Protein AF-A0A1X4XV00-F1 (afdb_monomer_lite)

pLDDT: mean 73.91, std 16.4, range [37.75, 94.88]

Radius of gyration: 28.83 Å; chains: 1; bounding box: 53×47×94 Å

Secondary structure (DSSP, 8-state):
------S-SSPEE-PPPPTTS-S----EEHHHHHHHHHHHHHHHHHHHHHHHHHHT-EEEEEEEEEEEEEETTEEEEEEEEEEEEEE-----TTSSSHHHHHHHHHHHHHHHHHHHHHHHT--------

Organism: NCBI:txid1562698

Structure (mmCIF, N/CA/C/O backbone):
data_AF-A0A1X4XV00-F1
#
_entry.id   AF-A0A1X4XV00-F1
#
loop_
_atom_site.group_PDB
_atom_site.id
_atom_site.type_symbol
_atom_site.label_atom_id
_atom_site.label_alt_id
_atom_site.label_comp_id
_atom_site.label_asym_id
_atom_site.label_entity_id
_atom_site.label_seq_id
_atom_site.pdbx_PDB_ins_code
_atom_site.Cartn_x
_atom_site.Cartn_y
_atom_site.Cartn_z
_atom_site.occupancy
_atom_site.B_iso_or_equiv
_atom_site.auth_seq_id
_atom_site.auth_comp_id
_atom_site.auth_asym_id
_atom_site.auth_atom_id
_atom_site.pdbx_PDB_model_num
ATOM 1 N N . MET A 1 1 ? 30.033 4.286 -38.417 1.00 39.25 1 MET A N 1
ATOM 2 C CA . MET A 1 1 ? 28.820 3.604 -37.924 1.00 39.25 1 MET A CA 1
ATOM 3 C C . MET A 1 1 ? 28.463 4.272 -36.608 1.00 39.25 1 MET A C 1
ATOM 5 O O . MET A 1 1 ? 29.053 3.950 -35.587 1.00 39.25 1 MET A O 1
ATOM 9 N N . GLU A 1 2 ? 27.643 5.319 -36.658 1.00 37.75 2 GLU A N 1
ATOM 10 C CA . GLU A 1 2 ? 27.232 6.044 -35.453 1.00 37.75 2 GLU A CA 1
ATOM 11 C C . GLU A 1 2 ? 26.204 5.198 -34.704 1.00 37.75 2 GLU A C 1
ATOM 13 O O . GLU A 1 2 ? 25.115 4.925 -35.211 1.00 37.75 2 GLU A O 1
ATOM 18 N N . LEU A 1 3 ? 26.564 4.748 -33.504 1.00 42.66 3 LEU A N 1
ATOM 19 C CA . LEU A 1 3 ? 25.615 4.146 -32.580 1.00 42.66 3 LEU A CA 1
ATOM 20 C C . LEU A 1 3 ? 24.703 5.267 -32.078 1.00 42.66 3 LEU A C 1
ATOM 22 O O . LEU A 1 3 ? 25.038 5.973 -31.129 1.00 42.66 3 LEU A O 1
ATOM 26 N N . LYS A 1 4 ? 23.548 5.439 -32.729 1.00 43.00 4 LYS A N 1
ATOM 27 C CA . LYS A 1 4 ? 22.415 6.153 -32.138 1.00 43.00 4 LYS A CA 1
ATOM 28 C C . LYS A 1 4 ? 22.005 5.372 -30.893 1.00 43.00 4 LYS A C 1
ATOM 30 O O . LYS A 1 4 ? 21.262 4.397 -30.981 1.00 43.00 4 LYS A O 1
ATOM 35 N N . THR A 1 5 ? 22.538 5.748 -29.738 1.00 50.97 5 THR A N 1
ATOM 36 C CA . THR A 1 5 ? 22.039 5.254 -28.461 1.00 50.97 5 THR A CA 1
ATOM 37 C C . THR A 1 5 ? 20.609 5.764 -28.340 1.00 50.97 5 THR A C 1
ATOM 39 O O . THR A 1 5 ? 20.361 6.963 -28.240 1.00 50.97 5 THR A O 1
ATOM 42 N N . ASN A 1 6 ? 19.643 4.853 -28.458 1.00 51.78 6 ASN A N 1
ATOM 43 C CA . ASN A 1 6 ? 18.236 5.143 -28.224 1.00 51.78 6 ASN A CA 1
ATOM 44 C C . ASN A 1 6 ? 18.096 5.600 -26.766 1.00 51.78 6 ASN A C 1
ATOM 46 O O . ASN A 1 6 ? 17.910 4.787 -25.872 1.00 51.78 6 ASN A O 1
ATOM 50 N N . ALA A 1 7 ? 18.223 6.898 -26.504 1.00 49.84 7 ALA A N 1
ATOM 51 C CA . ALA A 1 7 ? 18.170 7.493 -25.169 1.00 49.84 7 ALA A CA 1
ATOM 52 C C . ALA A 1 7 ? 16.756 7.465 -24.543 1.00 49.84 7 ALA A C 1
ATOM 54 O O . ALA A 1 7 ? 16.432 8.296 -23.704 1.00 49.84 7 ALA A O 1
ATOM 55 N N . ASN A 1 8 ? 15.893 6.537 -24.965 1.00 55.94 8 ASN A N 1
ATOM 56 C CA . ASN A 1 8 ? 14.494 6.465 -24.559 1.00 55.94 8 ASN A CA 1
ATOM 57 C C . ASN A 1 8 ? 13.995 5.013 -24.479 1.00 55.94 8 ASN A C 1
ATOM 59 O O . ASN A 1 8 ? 12.931 4.690 -24.999 1.00 55.94 8 ASN A O 1
ATOM 63 N N . LEU A 1 9 ? 14.797 4.113 -23.896 1.00 65.88 9 LEU A N 1
ATOM 64 C CA . LEU A 1 9 ? 14.302 2.777 -23.555 1.00 65.88 9 LEU A CA 1
ATOM 65 C C . LEU A 1 9 ? 13.307 2.875 -22.392 1.00 65.88 9 LEU A C 1
ATOM 67 O O . LEU A 1 9 ? 12.187 2.400 -22.529 1.00 65.88 9 LEU A O 1
ATOM 71 N N . ASP A 1 10 ? 13.664 3.550 -21.297 1.00 71.81 10 ASP A N 1
ATOM 72 C CA . ASP A 1 10 ? 12.842 3.629 -20.082 1.00 71.81 10 ASP A CA 1
ATOM 73 C C . ASP A 1 10 ? 12.236 5.039 -19.901 1.00 71.81 10 ASP A C 1
ATOM 75 O O . ASP A 1 10 ? 12.893 5.925 -19.341 1.00 71.81 10 ASP A O 1
ATOM 79 N N . PRO A 1 11 ? 11.013 5.302 -20.410 1.00 77.06 11 PRO A N 1
ATOM 80 C CA . PRO A 1 11 ? 10.405 6.623 -20.327 1.00 77.06 11 PRO A CA 1
ATOM 81 C C . PRO A 1 11 ? 10.049 6.993 -18.884 1.00 77.06 11 PRO A C 1
ATOM 83 O O . PRO A 1 11 ? 9.598 6.168 -18.087 1.00 77.06 11 PRO A O 1
ATOM 86 N N . VAL A 1 12 ? 10.205 8.274 -18.550 1.00 80.25 12 VAL A N 1
ATOM 87 C CA . VAL A 1 12 ? 9.843 8.808 -17.234 1.00 80.25 12 VAL A CA 1
ATOM 88 C C . VAL A 1 12 ? 8.342 9.085 -17.176 1.00 80.25 12 VAL A C 1
ATOM 90 O O . VAL A 1 12 ? 7.811 9.897 -17.935 1.00 80.25 12 VAL A O 1
ATOM 93 N N . LEU A 1 13 ? 7.659 8.434 -16.240 1.00 73.75 13 LEU A N 1
ATOM 94 C CA . LEU A 1 13 ? 6.225 8.564 -16.025 1.00 73.75 13 LEU A CA 1
ATOM 95 C C . LEU A 1 13 ? 5.921 9.518 -14.876 1.00 73.75 13 LEU A C 1
ATOM 97 O O . LEU A 1 13 ? 6.542 9.476 -13.811 1.00 73.75 13 LEU A O 1
ATOM 101 N N . HIS A 1 14 ? 4.910 10.348 -15.108 1.00 71.62 14 HIS A N 1
ATOM 102 C CA . HIS A 1 14 ? 4.352 11.267 -14.130 1.00 71.62 14 HIS A CA 1
ATOM 103 C C . HIS A 1 14 ? 3.005 10.704 -13.689 1.00 71.62 14 HIS A C 1
ATOM 105 O O . HIS A 1 14 ? 2.056 10.653 -14.473 1.00 71.62 14 HIS A O 1
ATOM 111 N N . TYR A 1 15 ? 2.928 10.235 -12.448 1.00 65.75 15 TYR A N 1
ATOM 112 C CA . TYR A 1 15 ? 1.674 9.725 -11.897 1.00 65.75 15 TYR A CA 1
ATOM 113 C C . TYR A 1 15 ? 0.758 10.887 -11.550 1.00 65.75 15 TYR A C 1
ATOM 115 O O . TYR A 1 15 ? 1.225 11.990 -11.264 1.00 65.75 15 TYR A O 1
ATOM 123 N N . LYS A 1 16 ? -0.548 10.646 -11.534 1.00 59.84 16 LYS A N 1
ATOM 124 C CA . LYS A 1 16 ? -1.472 11.516 -10.807 1.00 59.84 16 LYS A CA 1
ATOM 125 C C . LYS A 1 16 ? -1.669 10.902 -9.429 1.00 59.84 16 LYS A C 1
ATOM 127 O O . LYS A 1 16 ? -2.053 9.741 -9.344 1.00 59.84 16 LYS A O 1
ATOM 132 N N . LEU A 1 17 ? -1.353 11.660 -8.383 1.00 54.78 17 LEU A N 1
ATOM 133 C CA . LEU A 1 17 ? -1.716 11.294 -7.018 1.00 54.78 17 LEU A CA 1
ATOM 134 C C . LEU A 1 17 ? -3.231 11.391 -6.846 1.00 54.78 17 LEU A C 1
ATOM 136 O O . LEU A 1 17 ? -3.876 12.248 -7.460 1.00 54.78 17 LEU A O 1
ATOM 140 N N . ASP A 1 18 ? -3.779 10.538 -5.983 1.00 57.44 18 ASP A N 1
ATOM 141 C CA . ASP A 1 18 ? -5.133 10.735 -5.485 1.00 57.44 18 ASP A CA 1
ATOM 142 C C . ASP A 1 18 ? -5.209 12.082 -4.733 1.00 57.44 18 ASP A C 1
ATOM 144 O O . ASP A 1 18 ? -4.257 12.452 -4.036 1.00 57.44 18 ASP A O 1
ATOM 148 N N . PRO A 1 19 ? -6.326 12.831 -4.837 1.00 51.12 19 PRO A N 1
ATOM 149 C CA . PRO A 1 19 ? -6.476 14.209 -4.339 1.00 51.12 19 PRO A CA 1
ATOM 150 C C . PRO A 1 19 ? -6.359 14.412 -2.807 1.00 51.12 19 PRO A C 1
ATOM 152 O O . PRO A 1 19 ? -6.727 15.468 -2.298 1.00 51.12 19 PRO A O 1
ATOM 155 N N . GLY A 1 20 ? -5.841 13.431 -2.061 1.00 53.84 20 GLY A N 1
ATOM 156 C CA . GLY A 1 20 ? -5.538 13.498 -0.627 1.00 53.84 20 GLY A CA 1
ATOM 157 C C . GLY A 1 20 ? -4.059 13.298 -0.262 1.00 53.84 20 GLY A C 1
ATOM 158 O O . GLY A 1 20 ? -3.715 13.393 0.918 1.00 53.84 20 GLY A O 1
ATOM 159 N N . GLU A 1 21 ? -3.172 13.029 -1.225 1.00 54.69 21 GLU A N 1
ATOM 160 C CA . GLU A 1 21 ? -1.734 12.897 -0.968 1.00 54.69 21 GLU A CA 1
ATOM 161 C C . GLU A 1 21 ? -1.005 14.240 -1.156 1.00 54.69 21 GLU A C 1
ATOM 163 O O . GLU A 1 21 ? -1.095 14.885 -2.199 1.00 54.69 21 GLU A O 1
ATOM 168 N N . TRP A 1 22 ? -0.270 14.682 -0.129 1.00 44.00 22 TRP A N 1
ATOM 169 C CA . TRP A 1 22 ? 0.565 15.884 -0.204 1.00 44.00 22 TRP A CA 1
ATOM 170 C C . TRP A 1 22 ? 1.830 15.594 -1.021 1.00 44.00 22 TRP A C 1
ATOM 172 O O . TRP A 1 22 ? 2.707 14.863 -0.563 1.00 44.00 22 TRP A O 1
ATOM 182 N N . GLY A 1 23 ? 1.947 16.200 -2.202 1.00 47.78 23 GLY A N 1
ATOM 183 C CA . GLY A 1 23 ? 3.162 16.171 -3.020 1.00 47.78 23 GLY A CA 1
ATOM 184 C C . GLY A 1 23 ? 2.871 16.220 -4.518 1.00 47.78 23 GLY A C 1
ATOM 185 O O . GLY A 1 23 ? 1.752 15.978 -4.949 1.00 47.78 23 GLY A O 1
ATOM 186 N N . SER A 1 24 ? 3.886 16.542 -5.321 1.00 48.31 24 SER A N 1
ATOM 187 C CA . SER A 1 24 ? 3.907 16.149 -6.733 1.00 48.31 24 SER A CA 1
ATOM 188 C C . SER A 1 24 ? 4.370 14.698 -6.771 1.00 48.31 24 SER A C 1
ATOM 190 O O . SER A 1 24 ? 5.368 14.363 -6.127 1.00 48.31 24 SER A O 1
ATOM 192 N N . SER A 1 25 ? 3.643 13.827 -7.463 1.00 59.25 25 SER A N 1
ATOM 193 C CA . SER A 1 25 ? 4.001 12.422 -7.648 1.00 59.25 25 SER A CA 1
ATOM 194 C C . SER A 1 25 ? 5.403 12.381 -8.233 1.00 59.25 25 SER A C 1
ATOM 196 O O . SER A 1 25 ? 5.593 12.741 -9.396 1.00 59.25 25 SER A O 1
ATOM 198 N N . ALA A 1 26 ? 6.400 12.019 -7.417 1.00 62.75 26 ALA A N 1
ATOM 199 C CA . ALA A 1 26 ? 7.767 12.071 -7.902 1.00 62.75 26 ALA A CA 1
ATOM 200 C C . ALA A 1 26 ? 7.862 11.139 -9.119 1.00 62.75 26 ALA A C 1
ATOM 202 O O . ALA A 1 26 ? 7.404 9.989 -9.038 1.00 62.75 26 ALA A O 1
ATOM 203 N N . PRO A 1 27 ? 8.390 11.643 -10.245 1.00 70.94 27 PRO A N 1
ATOM 204 C CA . PRO A 1 27 ? 8.445 10.878 -11.471 1.00 70.94 27 PRO A CA 1
ATOM 205 C C . PRO A 1 27 ? 9.159 9.550 -11.218 1.00 70.94 27 PRO A C 1
ATOM 207 O O . PRO A 1 27 ? 10.086 9.461 -10.407 1.00 70.94 27 PRO A O 1
ATOM 210 N N . SER A 1 28 ? 8.708 8.500 -11.890 1.00 75.50 28 SER A N 1
ATOM 211 C CA . SER A 1 28 ? 9.393 7.209 -11.874 1.00 75.50 28 SER A CA 1
ATOM 212 C C . SER A 1 28 ? 9.580 6.744 -13.289 1.00 75.50 28 SER A C 1
ATOM 214 O O . SER A 1 28 ? 8.698 6.931 -14.123 1.00 75.50 28 SER A O 1
ATOM 216 N N . SER A 1 29 ? 10.698 6.081 -13.531 1.00 83.50 29 SER A N 1
ATOM 217 C CA . SER A 1 29 ? 10.880 5.358 -14.774 1.00 83.50 29 SER A CA 1
ATOM 218 C C . SER A 1 29 ? 9.798 4.279 -14.928 1.00 83.50 29 SER A C 1
ATOM 220 O O . SER A 1 29 ? 9.240 3.790 -13.931 1.00 83.50 29 SER A O 1
ATOM 222 N N . ALA A 1 30 ? 9.459 3.951 -16.171 1.00 81.81 30 ALA A N 1
ATOM 223 C CA . ALA A 1 30 ? 8.467 2.947 -16.520 1.00 81.81 30 ALA A CA 1
ATOM 224 C C . ALA A 1 30 ? 8.820 1.578 -15.927 1.00 81.81 30 ALA A C 1
ATOM 226 O O . ALA A 1 30 ? 7.930 0.911 -15.398 1.00 81.81 30 ALA A O 1
ATOM 227 N N . A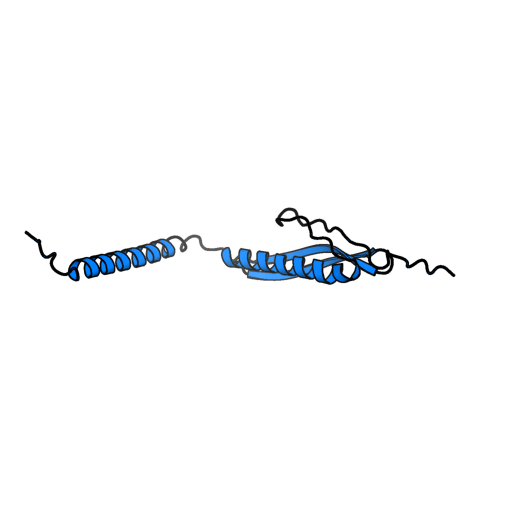LA A 1 31 ? 10.102 1.208 -15.892 1.00 82.00 31 ALA A N 1
ATOM 228 C CA . ALA A 1 31 ? 10.562 -0.042 -15.284 1.00 82.00 31 ALA A CA 1
ATOM 229 C C . ALA A 1 31 ? 10.249 -0.150 -13.776 1.00 82.00 31 ALA A C 1
ATOM 231 O O . ALA A 1 31 ? 9.954 -1.233 -13.275 1.00 82.00 31 ALA A O 1
ATOM 232 N N . LEU A 1 32 ? 10.278 0.970 -13.045 1.00 84.00 32 LEU A N 1
ATOM 233 C CA . LEU A 1 32 ? 10.049 1.007 -11.591 1.00 84.00 32 LEU A CA 1
ATOM 234 C C . LEU A 1 32 ? 8.608 1.368 -11.201 1.00 84.00 32 LEU A C 1
ATOM 236 O O . LEU A 1 32 ? 8.230 1.284 -10.029 1.00 84.00 32 LEU A O 1
ATOM 240 N N . SER A 1 33 ? 7.796 1.755 -12.182 1.00 84.38 33 SER A N 1
ATOM 241 C CA . SER A 1 33 ? 6.429 2.245 -11.999 1.00 84.38 33 SER A CA 1
ATOM 242 C C . SER A 1 33 ? 5.534 1.296 -11.203 1.00 84.38 33 SER A C 1
ATOM 244 O O . SER A 1 33 ? 4.863 1.720 -10.267 1.00 84.38 33 SER A O 1
ATOM 246 N N . ILE A 1 34 ?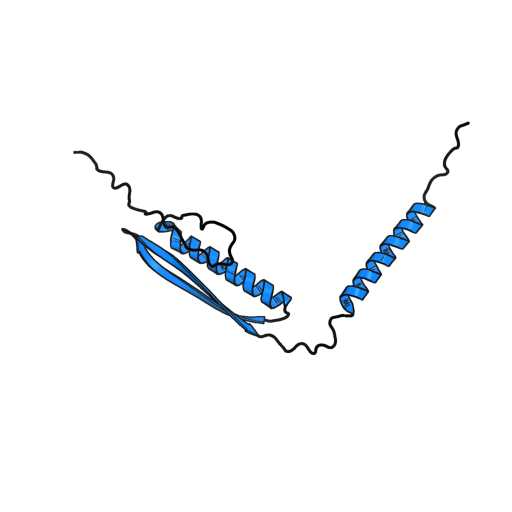 5.561 0.000 -11.525 1.00 86.31 34 ILE A N 1
ATOM 247 C CA . ILE A 1 34 ? 4.688 -1.006 -10.914 1.00 86.31 34 ILE A CA 1
ATOM 248 C C . ILE A 1 34 ? 4.967 -1.116 -9.418 1.00 86.31 34 ILE A C 1
ATOM 250 O O . ILE A 1 34 ? 4.035 -1.047 -8.617 1.00 86.31 34 ILE A O 1
ATOM 254 N N . GLY A 1 35 ? 6.239 -1.242 -9.031 1.00 86.94 35 GLY A N 1
ATOM 255 C CA . GLY A 1 35 ? 6.626 -1.315 -7.623 1.00 86.94 35 GLY A CA 1
ATOM 256 C C . GLY A 1 35 ? 6.265 -0.035 -6.877 1.00 86.94 35 GLY A C 1
ATOM 257 O O . GLY A 1 35 ? 5.717 -0.087 -5.778 1.00 86.94 35 GLY A O 1
ATOM 258 N N . ARG A 1 36 ? 6.488 1.118 -7.514 1.00 85.25 36 ARG A N 1
ATOM 259 C CA . ARG A 1 36 ? 6.181 2.416 -6.919 1.00 85.25 36 ARG A CA 1
ATOM 260 C C . ARG A 1 36 ? 4.685 2.610 -6.670 1.00 85.25 36 ARG A C 1
ATOM 262 O O . ARG A 1 36 ? 4.306 2.946 -5.553 1.00 85.25 36 ARG A O 1
ATOM 269 N N . VAL A 1 37 ? 3.841 2.373 -7.675 1.00 84.44 37 VAL A N 1
ATOM 270 C CA . VAL A 1 37 ? 2.380 2.473 -7.527 1.00 84.44 37 VAL A CA 1
ATOM 271 C C . VAL A 1 37 ? 1.887 1.453 -6.500 1.00 84.44 37 VAL A C 1
ATOM 273 O O . VAL A 1 37 ? 1.104 1.802 -5.626 1.00 84.44 37 VAL A O 1
ATOM 276 N N . SER A 1 38 ? 2.412 0.224 -6.518 1.00 88.31 38 SER A N 1
ATOM 277 C CA . SER A 1 38 ? 2.058 -0.796 -5.520 1.00 88.31 38 SER A CA 1
ATOM 278 C C . SER A 1 38 ? 2.366 -0.353 -4.086 1.00 88.31 38 SER A C 1
ATOM 280 O O . SER A 1 38 ? 1.559 -0.594 -3.190 1.00 88.31 38 SER A O 1
ATOM 282 N N . GLN A 1 39 ? 3.504 0.313 -3.865 1.00 88.19 39 GLN A N 1
ATOM 283 C CA . GLN A 1 39 ? 3.877 0.840 -2.553 1.00 88.19 39 GLN A CA 1
ATOM 284 C C . GLN A 1 39 ? 2.908 1.934 -2.087 1.00 88.19 39 GLN A C 1
ATOM 286 O O . GLN A 1 39 ? 2.442 1.880 -0.950 1.00 88.19 39 GLN A O 1
ATOM 291 N N . TYR A 1 40 ? 2.555 2.877 -2.967 1.00 86.50 40 TYR A N 1
ATOM 292 C CA . TYR A 1 40 ? 1.570 3.917 -2.647 1.00 86.50 40 TYR A CA 1
ATOM 293 C C . TYR A 1 40 ? 0.209 3.315 -2.272 1.00 86.50 40 TYR A C 1
ATOM 295 O O . TYR A 1 40 ? -0.362 3.661 -1.238 1.00 86.50 40 TYR A O 1
ATOM 303 N N . GLU A 1 41 ? -0.281 2.335 -3.037 1.00 88.56 41 GLU A N 1
ATOM 304 C CA . GLU A 1 41 ? -1.553 1.676 -2.719 1.00 88.56 41 GLU A CA 1
ATOM 305 C C . GLU A 1 41 ? -1.506 0.890 -1.398 1.00 88.56 41 GLU A C 1
ATOM 307 O O . GLU A 1 41 ? -2.490 0.852 -0.651 1.00 88.56 41 GLU A O 1
ATOM 312 N N . ALA A 1 42 ? -0.360 0.290 -1.065 1.00 89.12 42 ALA A N 1
ATOM 313 C CA . ALA A 1 42 ? -0.164 -0.377 0.219 1.00 89.12 42 ALA A CA 1
ATOM 314 C C . ALA A 1 42 ? -0.195 0.620 1.392 1.00 89.12 42 ALA A C 1
ATOM 316 O O . ALA A 1 42 ? -0.823 0.352 2.426 1.00 89.12 42 ALA A O 1
ATOM 317 N N . ASP A 1 43 ? 0.425 1.788 1.222 1.00 88.94 43 ASP A N 1
ATOM 318 C CA . ASP A 1 43 ? 0.413 2.860 2.215 1.00 88.94 43 ASP A CA 1
ATOM 319 C C . ASP A 1 43 ? -1.002 3.421 2.414 1.00 88.94 43 ASP A C 1
ATOM 321 O O . ASP A 1 43 ? -1.425 3.632 3.557 1.00 88.94 43 ASP A O 1
ATOM 325 N N . ASN A 1 44 ? -1.783 3.566 1.341 1.00 87.81 44 ASN A N 1
ATOM 326 C CA . ASN A 1 44 ? -3.188 3.977 1.413 1.00 87.81 44 ASN A CA 1
ATOM 327 C C . ASN A 1 44 ? -4.047 2.960 2.173 1.00 87.81 44 ASN A C 1
ATOM 329 O O . ASN A 1 44 ? -4.770 3.331 3.102 1.00 87.81 44 ASN A O 1
ATOM 333 N N . ILE A 1 45 ? -3.878 1.660 1.914 1.00 91.00 45 ILE A N 1
ATOM 334 C CA . ILE A 1 45 ? -4.525 0.606 2.714 1.00 91.00 45 ILE A CA 1
ATOM 335 C C . ILE A 1 45 ? -4.145 0.704 4.195 1.00 91.00 45 ILE A C 1
ATOM 337 O O . ILE A 1 45 ? -5.002 0.541 5.069 1.00 91.00 45 ILE A O 1
ATOM 341 N N . SER A 1 46 ? -2.874 0.968 4.502 1.00 90.62 46 SER A N 1
ATOM 342 C CA . SER A 1 46 ? -2.412 1.148 5.881 1.00 90.62 46 SER A CA 1
ATOM 343 C C . SER A 1 46 ? -3.101 2.337 6.559 1.00 90.62 46 SER A C 1
ATOM 345 O O . SER A 1 46 ? -3.549 2.221 7.705 1.00 90.62 46 SER A O 1
ATOM 347 N N . ARG A 1 47 ? -3.270 3.461 5.849 1.00 90.62 47 ARG A N 1
ATOM 348 C CA . ARG A 1 47 ? -4.027 4.626 6.340 1.00 90.62 47 ARG A CA 1
ATOM 349 C C . ARG A 1 47 ? -5.487 4.267 6.615 1.00 90.62 47 ARG A C 1
ATOM 351 O O . ARG A 1 47 ? -5.952 4.499 7.732 1.00 90.62 47 ARG A O 1
ATOM 358 N N . PHE A 1 48 ? -6.170 3.607 5.677 1.00 91.00 48 PHE A N 1
ATOM 359 C CA . PHE A 1 48 ? -7.557 3.165 5.864 1.00 91.00 48 PHE A CA 1
ATOM 360 C C . PHE A 1 48 ? -7.716 2.227 7.066 1.00 91.00 48 PHE A C 1
ATOM 362 O O . PHE A 1 48 ? -8.638 2.391 7.866 1.00 91.00 48 PHE A O 1
ATOM 369 N N . LYS A 1 49 ? -6.781 1.287 7.262 1.00 91.06 49 LYS A N 1
ATOM 370 C CA . LYS A 1 49 ? -6.746 0.411 8.446 1.00 91.06 49 LYS A CA 1
ATOM 371 C C . LYS A 1 49 ? -6.608 1.213 9.740 1.00 91.06 49 LYS A C 1
ATOM 373 O O . LYS A 1 49 ? -7.361 0.980 10.684 1.00 91.06 49 LYS A O 1
ATOM 378 N N . LYS A 1 50 ? -5.682 2.177 9.795 1.00 91.12 50 LYS A N 1
ATOM 379 C CA . LYS A 1 50 ? -5.486 3.037 10.976 1.00 91.12 50 LYS A CA 1
ATOM 380 C C . LYS A 1 50 ? -6.734 3.862 11.292 1.00 91.12 50 LYS A C 1
ATOM 382 O O . LYS A 1 50 ? -7.103 3.984 12.457 1.00 91.12 50 LYS A O 1
ATOM 387 N N . GLU A 1 51 ? -7.403 4.409 10.282 1.00 90.56 51 GLU A N 1
ATOM 388 C CA . GLU A 1 51 ? -8.648 5.160 10.468 1.00 90.56 51 GLU A CA 1
ATOM 389 C C . GLU A 1 51 ? -9.809 4.283 10.939 1.00 90.56 51 GLU A C 1
ATOM 391 O O . GLU A 1 51 ? -10.542 4.678 11.850 1.00 90.56 51 GLU A O 1
ATOM 396 N N . ALA A 1 52 ? -9.956 3.083 10.370 1.00 90.69 52 ALA A N 1
ATOM 397 C CA . ALA A 1 52 ? -10.949 2.108 10.808 1.00 90.69 52 ALA A CA 1
ATOM 398 C C . ALA A 1 52 ? -10.753 1.757 12.290 1.00 90.69 52 ALA A C 1
ATOM 400 O O . ALA A 1 52 ? -11.696 1.854 13.077 1.00 90.69 52 ALA A O 1
ATOM 401 N N . LEU A 1 53 ? -9.512 1.463 12.695 1.00 88.94 53 LEU A N 1
ATOM 402 C CA . LEU A 1 53 ? -9.165 1.157 14.084 1.00 88.94 53 LEU A CA 1
ATOM 403 C C . LEU A 1 53 ? -9.474 2.322 15.034 1.00 88.94 53 LEU A C 1
ATOM 405 O O . LEU A 1 53 ? -10.089 2.105 16.077 1.00 88.94 53 LEU A O 1
ATOM 409 N N . LYS A 1 54 ? -9.142 3.568 14.661 1.00 90.50 54 LYS A N 1
ATOM 410 C CA . LYS A 1 54 ? -9.499 4.768 15.449 1.00 90.50 54 LYS A CA 1
ATOM 411 C C . LYS A 1 54 ? -11.011 4.882 15.670 1.00 90.50 54 LYS A C 1
ATOM 413 O O . LYS A 1 54 ? -11.468 5.248 16.754 1.00 90.50 54 LYS A O 1
ATOM 418 N N . LYS A 1 55 ? -11.806 4.523 14.661 1.00 88.06 55 LYS A N 1
ATOM 419 C CA . LYS A 1 55 ? -13.274 4.526 14.738 1.00 88.06 55 LYS A CA 1
ATOM 420 C C . LYS A 1 55 ? -13.834 3.316 15.500 1.00 88.06 55 LYS A C 1
ATOM 422 O O . LYS A 1 55 ? -15.002 3.352 15.888 1.00 88.06 55 LYS A O 1
ATOM 427 N N . GLY A 1 56 ? -13.009 2.325 15.847 1.00 87.56 56 GLY A N 1
ATOM 428 C CA . GLY A 1 56 ? -13.428 1.072 16.487 1.00 87.56 56 GLY A CA 1
ATOM 429 C C . GLY A 1 56 ? -14.064 0.089 15.504 1.00 87.56 56 GLY A C 1
ATOM 430 O O . GLY A 1 56 ? -14.895 -0.720 15.902 1.00 87.56 56 GLY A O 1
ATOM 431 N N . CYS A 1 57 ? -13.720 0.213 14.226 1.00 90.56 57 CYS A N 1
ATOM 432 C CA . CYS A 1 57 ? -14.187 -0.635 13.145 1.00 90.56 57 CYS A CA 1
ATOM 433 C C . CYS A 1 57 ? -13.101 -1.635 12.730 1.00 90.56 57 CYS A C 1
ATOM 435 O O . CYS A 1 57 ? -11.909 -1.413 12.948 1.00 90.56 57 CYS A O 1
ATOM 437 N N . TYR A 1 58 ? -13.519 -2.711 12.074 1.00 90.75 58 TYR A N 1
ATOM 438 C CA . TYR A 1 58 ? -12.664 -3.784 11.587 1.00 90.75 58 TYR A CA 1
ATOM 439 C C . TYR A 1 58 ? -12.606 -3.763 10.065 1.00 90.75 58 TYR A C 1
ATOM 441 O O . TYR A 1 58 ? -13.623 -3.594 9.396 1.00 90.75 58 TYR A O 1
ATOM 449 N N . VAL A 1 59 ? -11.416 -3.956 9.507 1.00 92.00 59 VAL A N 1
ATOM 450 C CA . VAL A 1 59 ? -11.247 -4.151 8.065 1.00 92.00 59 VAL A CA 1
ATOM 451 C C . VAL A 1 59 ? -11.517 -5.615 7.739 1.00 92.00 59 VAL A C 1
ATOM 453 O O . VAL A 1 59 ? -10.809 -6.482 8.242 1.00 92.00 59 VAL A O 1
ATOM 456 N N . ILE A 1 60 ? -12.525 -5.883 6.907 1.00 93.88 60 ILE A N 1
ATOM 457 C CA . ILE A 1 60 ? -12.888 -7.247 6.489 1.00 93.88 60 ILE A CA 1
ATOM 458 C C . ILE A 1 60 ? -12.151 -7.628 5.207 1.00 93.88 60 ILE A C 1
ATOM 460 O O . ILE A 1 60 ? -11.709 -8.762 5.053 1.00 93.88 60 ILE A O 1
ATOM 464 N N . GLN A 1 61 ? -12.009 -6.679 4.284 1.00 94.88 61 GLN A N 1
ATOM 465 C CA . GLN A 1 61 ? -11.411 -6.942 2.983 1.00 94.88 61 GLN A CA 1
ATOM 466 C C . GLN A 1 61 ? -10.601 -5.745 2.508 1.00 94.88 61 GLN A C 1
ATOM 468 O O . GLN A 1 61 ? -10.994 -4.594 2.693 1.00 94.88 61 GLN A O 1
ATOM 473 N N . THR A 1 62 ? -9.481 -6.038 1.858 1.00 93.69 62 THR A N 1
ATOM 474 C CA . THR A 1 62 ? -8.639 -5.070 1.155 1.00 93.69 62 THR A CA 1
ATOM 475 C C . THR A 1 62 ? -8.420 -5.552 -0.268 1.00 93.69 62 THR A C 1
ATOM 477 O O . THR A 1 62 ? -8.163 -6.736 -0.473 1.00 93.69 62 THR A O 1
ATOM 480 N N . SER A 1 63 ? -8.477 -4.649 -1.239 1.00 92.56 63 SER A N 1
ATOM 481 C CA . SER A 1 63 ? -8.141 -4.941 -2.632 1.00 92.56 63 SER A CA 1
ATOM 482 C C . SER A 1 63 ? -7.333 -3.800 -3.237 1.00 92.56 63 SER A C 1
ATOM 484 O O . SER A 1 63 ? -7.508 -2.640 -2.861 1.00 92.56 63 SER A O 1
ATOM 486 N N . VAL A 1 64 ? -6.435 -4.152 -4.154 1.00 91.00 64 VAL A N 1
ATOM 487 C CA . VAL A 1 64 ? -5.624 -3.217 -4.937 1.00 91.00 64 VAL A CA 1
ATOM 488 C C . VAL A 1 64 ? -5.767 -3.598 -6.398 1.00 91.00 64 VAL A C 1
ATOM 490 O O . VAL A 1 64 ? -5.649 -4.771 -6.748 1.00 91.00 64 VAL A O 1
ATOM 493 N N . SER A 1 65 ? -5.999 -2.609 -7.249 1.00 91.88 65 SER A N 1
ATOM 494 C CA . SER A 1 65 ? -5.982 -2.764 -8.700 1.00 91.88 65 SER A CA 1
ATOM 495 C C . SER A 1 65 ? -5.002 -1.771 -9.302 1.00 91.88 65 SER A C 1
ATOM 497 O O . SER A 1 65 ? -5.053 -0.589 -8.969 1.00 91.88 65 SER A O 1
ATOM 499 N N . LEU A 1 66 ? -4.138 -2.242 -10.198 1.00 90.00 66 LEU A N 1
ATOM 500 C CA . LEU A 1 66 ? -3.177 -1.412 -10.919 1.00 90.00 66 LEU A CA 1
ATOM 501 C C . LEU A 1 66 ? -3.630 -1.247 -12.368 1.00 90.00 66 LEU A C 1
ATOM 503 O O . LEU A 1 66 ? -4.023 -2.219 -13.012 1.00 90.00 66 LEU A O 1
ATOM 507 N N . ASN A 1 67 ? -3.547 -0.027 -12.885 1.00 88.12 67 ASN A N 1
ATOM 508 C CA . ASN A 1 67 ? -3.738 0.250 -14.299 1.00 88.12 67 ASN A CA 1
ATOM 509 C C . ASN A 1 67 ? -2.386 0.150 -14.999 1.00 88.12 67 ASN A C 1
ATOM 511 O O . ASN A 1 67 ? -1.536 1.023 -14.835 1.00 88.12 67 ASN A O 1
ATOM 515 N N . ILE A 1 68 ? -2.175 -0.937 -15.736 1.00 89.06 68 ILE A N 1
ATOM 516 C CA . ILE A 1 68 ? -0.920 -1.207 -16.434 1.00 89.06 68 ILE A CA 1
ATOM 517 C C . ILE A 1 68 ? -1.102 -0.863 -17.909 1.00 89.06 68 ILE A C 1
ATOM 519 O O . ILE A 1 68 ? -2.051 -1.299 -18.554 1.00 89.06 68 ILE A O 1
ATOM 523 N N . SER A 1 69 ? -0.161 -0.102 -18.453 1.00 86.44 69 SER A N 1
ATOM 524 C CA . SER A 1 69 ? -0.113 0.261 -19.865 1.00 86.44 69 SER A CA 1
ATOM 525 C C . SER A 1 69 ? 1.301 0.084 -20.407 1.00 86.44 69 SER A C 1
ATOM 527 O O . SER A 1 69 ? 2.279 0.157 -19.662 1.00 86.44 69 SER A O 1
ATOM 529 N N . LYS A 1 70 ? 1.419 -0.153 -21.712 1.00 86.81 70 LYS A N 1
ATOM 530 C CA . LYS A 1 70 ? 2.717 -0.219 -22.380 1.00 86.81 70 LYS A CA 1
ATOM 531 C C . LYS A 1 70 ? 3.238 1.200 -22.617 1.00 86.81 70 LYS A C 1
ATOM 533 O O . LYS A 1 70 ? 2.557 2.003 -23.249 1.00 86.81 70 LYS A O 1
ATOM 538 N N . GLN A 1 71 ? 4.434 1.490 -22.118 1.00 81.94 71 GLN A N 1
ATOM 539 C CA . GLN A 1 71 ? 5.124 2.771 -22.247 1.00 81.94 71 GLN A CA 1
ATOM 540 C C . GLN A 1 71 ? 6.485 2.504 -22.894 1.00 81.94 71 GLN A C 1
ATOM 542 O O . GLN A 1 71 ? 7.401 1.988 -22.256 1.00 81.94 71 GLN A O 1
ATOM 547 N N . GLY A 1 72 ? 6.588 2.776 -24.197 1.00 79.88 72 GLY A N 1
ATOM 548 C CA . GLY A 1 72 ? 7.733 2.336 -24.995 1.00 79.88 72 GLY A CA 1
ATOM 549 C C . GLY A 1 72 ? 7.823 0.808 -25.030 1.00 79.88 72 GLY A C 1
ATOM 550 O O . GLY A 1 72 ? 6.881 0.133 -25.452 1.00 79.88 72 GLY A O 1
ATOM 551 N N . GLU A 1 73 ? 8.944 0.262 -24.566 1.00 82.62 73 GLU A N 1
ATOM 552 C CA . GLU A 1 73 ? 9.173 -1.188 -24.482 1.00 82.62 73 GLU A CA 1
ATOM 553 C C . GLU A 1 73 ? 8.765 -1.799 -23.132 1.00 82.62 73 GLU A C 1
ATOM 555 O O . GLU A 1 73 ? 8.739 -3.020 -22.992 1.00 82.62 73 GLU A O 1
ATOM 560 N N . TYR A 1 74 ? 8.377 -0.974 -22.156 1.00 81.62 74 TYR A N 1
ATOM 561 C CA . TYR A 1 74 ? 8.118 -1.409 -20.786 1.00 81.62 74 TYR A CA 1
ATOM 562 C C . TYR A 1 74 ? 6.620 -1.500 -20.490 1.00 81.62 74 TYR A C 1
ATOM 564 O O . TYR A 1 74 ? 5.815 -0.683 -20.944 1.00 81.62 74 TYR A O 1
ATOM 572 N N . LEU A 1 75 ? 6.237 -2.492 -19.684 1.00 85.88 75 LEU A N 1
ATOM 573 C CA . LEU A 1 75 ? 4.946 -2.482 -19.002 1.00 85.88 75 LEU A CA 1
ATOM 574 C C . LEU A 1 75 ? 5.064 -1.603 -17.768 1.00 85.88 75 LEU A C 1
ATOM 576 O O . LEU A 1 75 ? 5.952 -1.810 -16.943 1.00 85.88 75 LEU A O 1
ATOM 580 N N . ALA A 1 76 ? 4.150 -0.650 -17.639 1.00 86.75 76 ALA A N 1
ATOM 581 C CA . ALA A 1 76 ? 4.197 0.311 -16.563 1.00 86.75 76 ALA A CA 1
ATOM 582 C C . ALA A 1 76 ? 2.831 0.565 -15.935 1.00 86.75 76 ALA A C 1
ATOM 584 O O . ALA A 1 76 ? 1.832 0.716 -16.640 1.00 86.75 76 ALA A O 1
ATOM 585 N N . ALA A 1 77 ? 2.788 0.643 -14.606 1.00 86.69 77 ALA A N 1
ATOM 586 C CA . ALA A 1 77 ? 1.580 1.031 -13.887 1.00 86.69 77 ALA A CA 1
ATOM 587 C C . ALA A 1 77 ? 1.427 2.550 -13.957 1.00 86.69 77 ALA A C 1
ATOM 589 O O . ALA A 1 77 ? 2.303 3.242 -13.470 1.00 86.69 77 ALA A O 1
ATOM 590 N N . THR A 1 78 ? 0.351 3.077 -14.539 1.00 79.62 78 THR A N 1
ATOM 591 C CA . THR A 1 78 ? 0.094 4.527 -14.670 1.00 79.62 78 THR A CA 1
ATOM 592 C C . THR A 1 78 ? -0.762 5.086 -13.544 1.00 79.62 78 THR A C 1
ATOM 594 O O . THR A 1 78 ? -0.708 6.281 -13.255 1.00 79.62 78 THR A O 1
ATOM 597 N N . SER A 1 79 ? -1.549 4.226 -12.907 1.00 82.44 79 SER A N 1
ATOM 598 C CA . SER A 1 79 ? -2.346 4.553 -11.731 1.00 82.44 79 SER A CA 1
ATOM 599 C C . SER A 1 79 ? -2.636 3.293 -10.924 1.00 82.44 79 SER A C 1
ATOM 601 O O . SER A 1 79 ? -2.547 2.173 -11.435 1.00 82.44 79 SER A O 1
ATOM 603 N N . GLY A 1 80 ? -3.011 3.477 -9.666 1.00 86.00 80 GLY A N 1
ATOM 604 C CA . GLY A 1 80 ? -3.511 2.425 -8.795 1.00 86.00 80 GLY A CA 1
ATOM 605 C C . GLY A 1 80 ? -4.872 2.808 -8.231 1.00 86.00 80 GLY A C 1
ATOM 606 O O . GLY A 1 80 ? -5.353 3.924 -8.417 1.00 86.00 80 GLY A O 1
ATOM 607 N N . LYS A 1 81 ? -5.539 1.833 -7.620 1.00 89.75 81 LYS A N 1
ATOM 608 C CA . LYS A 1 81 ? -6.723 2.056 -6.800 1.00 89.75 81 LYS A CA 1
ATOM 609 C C . LYS A 1 81 ? -6.728 1.046 -5.668 1.00 89.75 81 LYS A C 1
ATOM 611 O O . LYS A 1 81 ? -6.747 -0.163 -5.912 1.00 89.75 81 LYS A O 1
ATOM 616 N N . SER A 1 82 ? -6.793 1.548 -4.447 1.00 91.00 82 SER A N 1
ATOM 617 C CA . SER A 1 82 ? -6.972 0.768 -3.229 1.00 91.00 82 SER A CA 1
ATOM 618 C C . SER A 1 82 ? -8.415 0.874 -2.743 1.00 91.00 82 SER A C 1
ATOM 620 O O . SER A 1 82 ? -9.038 1.934 -2.763 1.00 91.00 82 SER A O 1
ATOM 622 N N . GLN A 1 83 ? -8.989 -0.253 -2.327 1.00 92.19 83 GLN A N 1
ATOM 623 C CA . GLN A 1 83 ? -10.338 -0.308 -1.764 1.00 92.19 83 GLN A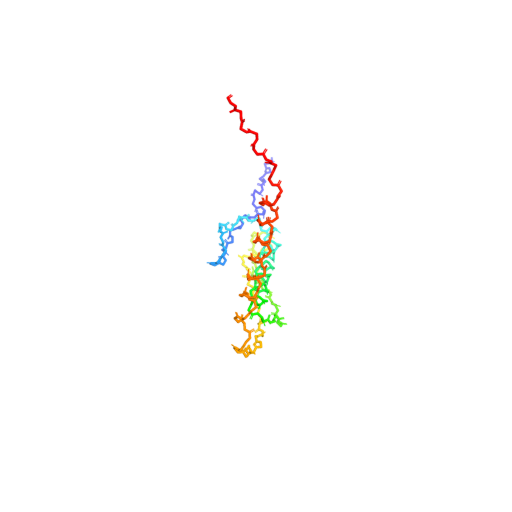 CA 1
ATOM 624 C C . GLN A 1 83 ? -10.339 -1.158 -0.501 1.00 92.19 83 GLN A C 1
ATOM 626 O O . GLN A 1 83 ? -9.704 -2.215 -0.441 1.00 92.19 83 GLN A O 1
ATOM 631 N N . VAL A 1 84 ? -11.083 -0.704 0.506 1.00 92.81 84 VAL A N 1
ATOM 632 C CA . VAL A 1 84 ? -11.183 -1.370 1.804 1.00 92.81 84 VAL A CA 1
ATOM 633 C C . VAL A 1 84 ? -12.642 -1.439 2.231 1.00 92.81 84 VAL A C 1
ATOM 635 O O . VAL A 1 84 ? -13.339 -0.428 2.238 1.00 92.81 84 VAL A O 1
ATOM 638 N N . ILE A 1 85 ? -13.092 -2.632 2.616 1.00 93.81 85 ILE A N 1
ATOM 639 C CA . ILE A 1 85 ? -14.417 -2.855 3.195 1.00 93.81 85 ILE A CA 1
ATOM 640 C C . ILE A 1 85 ? -14.266 -2.903 4.712 1.00 93.81 85 ILE A C 1
ATOM 642 O O . ILE A 1 85 ? -13.515 -3.721 5.254 1.00 93.81 85 ILE A O 1
ATOM 646 N N . ILE A 1 86 ? -14.975 -2.004 5.393 1.00 93.31 86 ILE A N 1
ATOM 647 C CA . ILE A 1 86 ? -14.894 -1.799 6.839 1.00 93.31 86 ILE A CA 1
ATOM 648 C C . ILE A 1 86 ? -16.235 -2.170 7.472 1.00 93.31 86 ILE A C 1
ATOM 650 O O . ILE A 1 86 ? -17.282 -1.687 7.050 1.00 93.31 86 ILE A O 1
ATOM 654 N N . TYR A 1 87 ? -16.193 -2.971 8.532 1.00 92.06 87 TYR A N 1
ATOM 655 C CA . TYR A 1 87 ? -17.324 -3.225 9.412 1.00 92.06 87 TYR A CA 1
ATOM 656 C C . TYR A 1 87 ? -17.175 -2.463 10.718 1.00 92.06 87 TYR A C 1
ATOM 658 O O . TYR A 1 87 ? -16.236 -2.672 11.485 1.00 92.06 87 TYR A O 1
ATOM 666 N N . CYS A 1 88 ? -18.130 -1.581 10.980 1.00 90.81 88 CYS A N 1
ATOM 667 C CA . CYS A 1 88 ? -18.217 -0.845 12.226 1.00 90.81 88 CYS A CA 1
ATOM 668 C C . CYS A 1 88 ? -19.320 -1.466 13.088 1.00 90.81 88 CYS A C 1
ATOM 670 O O . CYS A 1 88 ? -20.495 -1.312 12.741 1.00 90.81 88 CYS A O 1
ATOM 672 N N . PRO A 1 89 ? -18.995 -2.144 14.204 1.00 86.50 89 PRO A N 1
ATOM 673 C CA . PRO A 1 89 ? -20.026 -2.523 15.158 1.00 86.50 89 PRO A CA 1
ATOM 674 C C . PRO A 1 89 ? -20.693 -1.247 15.681 1.00 86.50 89 PRO A C 1
ATOM 676 O O . PRO A 1 89 ? -20.019 -0.241 15.935 1.00 86.50 89 PRO A O 1
ATOM 679 N N . LYS A 1 90 ? -22.022 -1.267 15.832 1.00 76.12 90 LYS A N 1
ATOM 680 C CA . LYS A 1 90 ? -22.743 -0.163 16.471 1.00 76.12 90 LYS A CA 1
ATOM 681 C C . LYS A 1 90 ? -22.150 0.026 17.866 1.00 76.12 90 LYS A C 1
ATOM 683 O O . LYS A 1 90 ? -22.246 -0.859 18.709 1.00 76.12 90 LYS A O 1
ATOM 688 N N . LYS A 1 91 ? -21.502 1.167 18.098 1.00 61.31 91 LYS A N 1
ATOM 689 C CA . LYS A 1 91 ? -21.214 1.608 19.459 1.00 61.31 91 LYS A CA 1
ATOM 690 C C . LYS A 1 91 ? -22.561 1.956 20.071 1.00 61.31 91 LYS A C 1
ATOM 692 O O . LYS A 1 91 ? -23.173 2.931 19.637 1.00 61.31 91 LYS A O 1
ATOM 697 N N . ASP A 1 92 ? -22.997 1.201 21.071 1.00 54.03 92 ASP A N 1
ATOM 698 C CA . ASP A 1 92 ? -23.889 1.777 22.067 1.00 54.03 92 ASP A CA 1
ATOM 699 C C . ASP A 1 92 ? -23.205 3.056 22.558 1.00 54.03 92 ASP A C 1
ATOM 701 O O . ASP A 1 92 ? -22.085 3.023 23.075 1.00 54.03 92 ASP A O 1
ATOM 705 N N . GLN A 1 93 ? -23.829 4.205 22.307 1.00 51.38 93 GLN A N 1
ATOM 706 C CA . GLN A 1 93 ? -23.274 5.535 22.578 1.00 51.38 93 GLN A CA 1
ATOM 707 C C . GLN A 1 93 ? -23.089 5.821 24.085 1.00 51.38 93 GLN A C 1
ATOM 709 O O . GLN A 1 93 ? -22.855 6.956 24.475 1.00 51.38 93 GLN A O 1
ATOM 714 N N . SER A 1 94 ? -23.167 4.816 24.960 1.00 48.38 94 SER A N 1
ATOM 715 C CA . SER A 1 94 ? -23.274 4.999 26.408 1.00 48.38 94 SER A CA 1
ATOM 716 C C . SER A 1 94 ? -21.952 4.964 27.185 1.00 48.38 94 SER A C 1
ATOM 718 O O . SER A 1 94 ? -21.978 5.164 28.397 1.00 48.38 94 SER A O 1
ATOM 720 N N . LYS A 1 95 ? -20.786 4.708 26.566 1.00 49.28 95 LYS A N 1
ATOM 721 C CA . LYS A 1 95 ? -19.531 4.505 27.333 1.00 49.28 95 LYS A CA 1
ATOM 722 C C . LYS A 1 95 ? -18.244 5.051 26.700 1.00 49.28 95 LYS A C 1
ATOM 724 O O . LYS A 1 95 ? -17.231 4.352 26.710 1.00 49.28 95 LYS A O 1
ATOM 729 N N . LYS A 1 96 ? -18.227 6.272 26.150 1.00 48.28 96 LYS A N 1
ATOM 730 C CA . LYS A 1 96 ? -16.949 6.873 25.700 1.00 48.28 96 LYS A CA 1
ATOM 731 C C . LYS A 1 96 ? 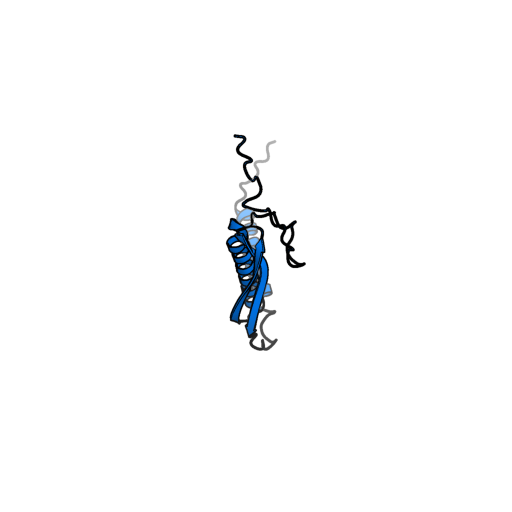-16.512 8.189 26.335 1.00 48.28 96 LYS A C 1
ATOM 733 O O . LYS A 1 96 ? -15.330 8.483 26.214 1.00 48.28 96 LYS A O 1
ATOM 738 N N . ASP A 1 97 ? -17.337 8.851 27.139 1.00 50.78 97 ASP A N 1
ATOM 739 C CA . ASP A 1 97 ? -16.923 10.149 27.699 1.00 50.78 97 ASP A CA 1
ATOM 740 C C . ASP A 1 97 ? -16.267 10.066 29.091 1.00 50.78 97 ASP A C 1
ATOM 742 O O . ASP A 1 97 ? -15.590 10.994 29.514 1.00 50.78 97 ASP A O 1
ATOM 746 N N . ASN A 1 98 ? -16.338 8.925 29.786 1.00 52.38 98 ASN A N 1
ATOM 747 C CA . ASN A 1 98 ? -15.853 8.838 31.175 1.00 52.38 98 ASN A CA 1
ATOM 748 C C . ASN A 1 98 ? -14.367 8.459 31.338 1.00 52.38 98 ASN A C 1
ATOM 750 O O . ASN A 1 98 ? -13.854 8.531 32.453 1.00 52.38 98 ASN A O 1
ATOM 754 N N . ASN A 1 99 ? -13.670 8.015 30.281 1.00 54.06 99 ASN A N 1
ATOM 755 C CA . ASN A 1 99 ? -12.326 7.424 30.429 1.00 54.06 99 ASN A CA 1
ATOM 756 C C . ASN A 1 99 ? -11.169 8.395 30.120 1.00 54.06 99 ASN A C 1
ATOM 758 O O . ASN A 1 99 ? -10.075 8.241 30.652 1.00 54.06 99 ASN A O 1
ATOM 762 N N . GLU A 1 100 ? -11.393 9.421 29.294 1.00 54.53 100 GLU A N 1
ATOM 763 C CA . GLU A 1 100 ? -10.376 10.461 29.063 1.00 54.53 100 GLU A CA 1
ATOM 764 C C . GLU A 1 100 ? -10.349 11.477 30.213 1.00 54.53 100 GLU A C 1
ATOM 766 O O . GLU A 1 100 ? -9.275 11.849 30.686 1.00 54.53 100 GLU A O 1
ATOM 771 N N . GLN A 1 101 ? -11.519 11.843 30.751 1.00 57.31 101 GLN A N 1
ATOM 772 C CA . GLN A 1 101 ? -11.617 12.686 31.948 1.00 57.31 101 GLN A CA 1
ATOM 773 C C . GLN A 1 101 ? -11.053 12.003 33.201 1.00 57.31 101 GLN A C 1
ATOM 775 O O . GLN A 1 101 ? -10.425 12.671 34.024 1.00 57.31 101 GLN A O 1
ATOM 780 N N . SER A 1 102 ? -11.201 10.678 33.337 1.00 59.91 102 SER A N 1
ATOM 781 C CA . SER A 1 102 ? -10.613 9.945 34.464 1.00 59.91 102 SER A CA 1
ATOM 782 C C . SER A 1 102 ? -9.082 9.926 34.385 1.00 59.91 102 SER A C 1
ATOM 784 O O . SER A 1 102 ? -8.429 10.223 35.384 1.00 59.91 102 SER A O 1
ATOM 786 N N . MET A 1 103 ? -8.501 9.687 33.205 1.00 57.66 103 MET A N 1
ATOM 787 C CA . MET A 1 103 ? -7.046 9.673 33.005 1.00 57.66 103 MET A CA 1
ATOM 788 C C . MET A 1 103 ? -6.399 11.048 33.200 1.00 57.66 103 MET A C 1
ATOM 790 O O . MET A 1 103 ? -5.390 11.142 33.898 1.00 57.66 103 MET A O 1
ATOM 794 N N . LEU A 1 104 ? -6.991 12.123 32.665 1.00 65.69 104 LEU A N 1
ATOM 795 C CA . LEU A 1 104 ? -6.504 13.493 32.890 1.00 65.69 104 LEU A CA 1
ATOM 796 C C . LEU A 1 104 ? -6.506 13.850 34.386 1.00 65.69 104 LEU A C 1
ATOM 798 O O . LEU A 1 104 ? -5.515 14.364 34.901 1.00 65.69 104 LEU A O 1
ATOM 802 N N . SER A 1 105 ? -7.555 13.449 35.117 1.00 69.81 105 SER A N 1
ATOM 803 C CA . SER A 1 105 ? -7.646 13.679 36.565 1.00 69.81 105 SER A CA 1
ATOM 804 C C . SER A 1 105 ? -6.581 12.929 37.382 1.00 69.81 105 SER A C 1
ATOM 806 O O . SER A 1 105 ? -6.190 13.380 38.461 1.00 69.81 105 SER A O 1
ATOM 808 N N . ILE A 1 106 ? -6.104 11.780 36.887 1.00 73.50 106 ILE A N 1
ATOM 809 C CA . ILE A 1 106 ? -5.054 10.985 37.538 1.00 73.50 106 ILE A CA 1
ATOM 810 C C . ILE A 1 106 ? -3.692 11.668 37.365 1.00 73.50 106 ILE A C 1
ATOM 812 O O . ILE A 1 106 ? -2.941 11.773 38.338 1.00 73.50 106 ILE A O 1
ATOM 816 N N . TYR A 1 107 ? -3.395 12.194 36.171 1.00 72.25 107 TYR A N 1
ATOM 817 C CA . TYR A 1 107 ? -2.152 12.931 35.922 1.00 72.25 107 TYR A CA 1
ATOM 818 C C . TYR A 1 107 ? -2.075 14.233 36.727 1.00 72.25 107 TYR A C 1
ATOM 820 O O . TYR A 1 107 ? -1.033 14.520 37.321 1.00 72.25 107 TYR A O 1
ATOM 828 N N . ASP A 1 108 ? -3.178 14.977 36.839 1.00 77.50 108 ASP A N 1
ATOM 829 C CA . ASP A 1 108 ? -3.216 16.220 37.620 1.00 77.50 108 ASP A CA 1
ATOM 830 C C . ASP A 1 108 ? -2.926 15.983 39.110 1.00 77.50 108 ASP A C 1
ATOM 832 O O . ASP A 1 108 ? -2.173 16.734 39.740 1.00 77.50 108 ASP A O 1
ATOM 836 N N . LYS A 1 109 ? -3.458 14.891 39.679 1.00 81.94 109 LYS A N 1
ATOM 837 C CA . LYS A 1 109 ? -3.177 14.497 41.070 1.00 81.94 109 LYS A CA 1
ATOM 838 C C . LYS A 1 109 ? -1.703 14.147 41.280 1.00 81.94 109 LYS A C 1
ATOM 840 O O . LYS A 1 109 ? -1.120 14.585 42.271 1.00 81.94 109 LYS A O 1
ATOM 845 N N . GLN A 1 110 ? -1.086 13.417 40.349 1.00 81.31 110 GLN A N 1
ATOM 846 C CA . GLN A 1 110 ? 0.340 13.074 40.427 1.00 81.31 110 GLN A CA 1
ATOM 847 C C . GLN A 1 110 ? 1.237 14.317 40.330 1.00 81.31 110 GLN A C 1
ATOM 849 O O . GLN A 1 110 ? 2.193 14.454 41.094 1.00 81.31 110 GLN A O 1
ATOM 854 N N . ILE A 1 111 ? 0.913 15.260 39.440 1.00 82.12 111 ILE A N 1
ATOM 855 C CA . ILE A 1 111 ? 1.668 16.513 39.283 1.00 82.12 111 ILE A CA 1
ATOM 856 C C . ILE A 1 111 ? 1.607 17.356 40.562 1.00 82.12 111 ILE A C 1
ATOM 858 O O . ILE A 1 111 ? 2.622 17.925 40.973 1.00 82.12 111 ILE A O 1
ATOM 862 N N . ASN A 1 112 ? 0.443 17.431 41.210 1.00 83.94 112 ASN A N 1
ATOM 863 C CA . ASN A 1 112 ? 0.291 18.188 42.453 1.00 83.94 112 ASN A CA 1
ATOM 864 C C . ASN A 1 112 ? 1.074 17.556 43.611 1.00 83.94 112 ASN A C 1
ATOM 866 O O . ASN A 1 112 ? 1.806 18.269 44.296 1.00 83.94 112 ASN A O 1
ATOM 870 N N . GLN A 1 113 ? 1.046 16.227 43.751 1.00 82.88 113 GLN A N 1
ATOM 871 C CA . GLN A 1 113 ? 1.853 15.517 44.753 1.00 82.88 113 GLN A CA 1
ATOM 872 C C . GLN A 1 113 ? 3.361 15.753 44.563 1.00 82.88 113 GLN A C 1
ATOM 874 O O . GLN A 1 113 ? 4.087 15.987 45.528 1.00 82.88 113 GLN A O 1
ATOM 879 N N . LEU A 1 114 ? 3.847 15.757 43.318 1.00 79.00 114 LEU A N 1
ATOM 880 C CA . LEU A 1 114 ? 5.255 16.040 43.016 1.00 79.00 114 LEU A CA 1
ATOM 881 C C . LEU A 1 114 ? 5.642 17.494 43.334 1.00 79.00 114 LEU A C 1
ATOM 883 O O . LEU A 1 114 ? 6.746 17.753 43.820 1.00 79.00 114 LEU A O 1
ATOM 887 N N . LYS A 1 115 ? 4.742 18.457 43.095 1.00 79.25 115 LYS A N 1
ATOM 888 C CA . LYS A 1 115 ? 4.953 19.867 43.468 1.00 79.25 115 LYS A CA 1
ATOM 889 C C . LYS A 1 115 ? 5.020 20.049 44.986 1.00 79.25 115 LYS A C 1
ATOM 891 O O . LYS A 1 115 ? 5.885 20.782 45.464 1.00 79.25 115 LYS A O 1
ATOM 896 N N . GLU A 1 116 ? 4.160 19.369 45.738 1.00 75.00 116 GLU A N 1
ATOM 897 C CA . GLU A 1 116 ? 4.160 19.391 47.207 1.00 75.00 116 GLU A CA 1
ATOM 898 C C . GLU A 1 116 ? 5.456 18.804 47.783 1.00 75.00 116 GLU A C 1
ATOM 900 O O . GLU A 1 116 ? 6.093 19.426 48.635 1.00 75.00 116 GLU A O 1
ATOM 905 N N . GLN A 1 117 ? 5.925 17.675 47.243 1.00 71.94 117 GLN A N 1
ATOM 906 C CA . GLN A 1 117 ? 7.209 17.077 47.629 1.00 71.94 117 GLN A CA 1
ATOM 907 C C . GLN A 1 117 ? 8.397 18.000 47.324 1.00 71.94 117 GLN A C 1
ATOM 909 O O . GLN A 1 117 ? 9.309 18.138 48.141 1.00 71.94 117 GLN A O 1
ATOM 914 N N . LYS A 1 118 ? 8.373 18.698 46.182 1.00 67.81 118 LYS A N 1
ATOM 915 C CA . LYS A 1 118 ? 9.413 19.672 45.817 1.00 67.81 118 LYS A CA 1
ATOM 916 C C . LYS A 1 118 ? 9.439 20.885 46.754 1.00 67.81 118 LYS A C 1
ATOM 918 O O . LYS A 1 118 ? 10.512 21.425 47.019 1.00 67.81 118 LYS A O 1
ATOM 923 N N . ASN A 1 119 ? 8.286 21.301 47.275 1.00 62.97 119 ASN A N 1
ATOM 924 C CA . ASN A 1 119 ? 8.194 22.397 48.241 1.00 62.97 119 ASN A CA 1
ATOM 925 C C . ASN A 1 119 ? 8.691 21.993 49.641 1.00 62.97 119 ASN A C 1
ATOM 927 O O . ASN A 1 119 ? 9.273 22.828 50.330 1.00 62.97 119 ASN A O 1
ATOM 931 N N . MET A 1 120 ? 8.546 20.720 50.027 1.00 54.00 120 MET A N 1
ATOM 932 C CA . MET A 1 120 ? 9.062 20.168 51.292 1.00 54.00 120 MET A CA 1
ATOM 933 C C . MET A 1 120 ? 10.590 19.976 51.297 1.00 54.00 120 MET A C 1
ATOM 935 O O . MET A 1 120 ? 11.200 19.949 52.361 1.00 54.00 120 MET A O 1
ATOM 939 N N . HIS A 1 121 ? 11.225 19.866 50.124 1.00 56.12 121 HIS A N 1
ATOM 940 C CA . HIS A 1 121 ? 12.666 19.607 49.988 1.00 56.12 121 HIS A CA 1
ATOM 941 C C . HIS A 1 121 ? 13.514 20.857 49.687 1.00 56.12 121 HIS A C 1
ATOM 943 O O . HIS A 1 121 ? 14.662 20.743 49.253 1.00 56.12 121 HIS A O 1
ATOM 949 N N . LYS A 1 122 ? 12.972 22.067 49.887 1.00 58.50 122 LYS A N 1
ATOM 950 C CA . LYS A 1 122 ? 13.717 23.310 49.647 1.00 58.50 122 LYS A CA 1
ATOM 951 C C . LYS A 1 122 ? 14.683 23.561 50.820 1.00 58.50 122 LYS A C 1
ATOM 953 O O . LYS A 1 122 ? 14.209 23.788 51.933 1.00 58.50 122 LYS A O 1
ATOM 958 N N . PRO A 1 123 ? 16.017 23.531 50.620 1.00 60.81 123 PRO A N 1
ATOM 959 C CA . PRO A 1 123 ? 16.956 23.837 51.695 1.00 60.81 123 PRO A CA 1
ATOM 960 C C . PRO A 1 123 ? 16.764 25.292 52.157 1.00 60.81 123 PRO A C 1
ATOM 962 O O . PRO A 1 123 ? 16.431 26.152 51.331 1.00 60.81 123 PRO A O 1
AT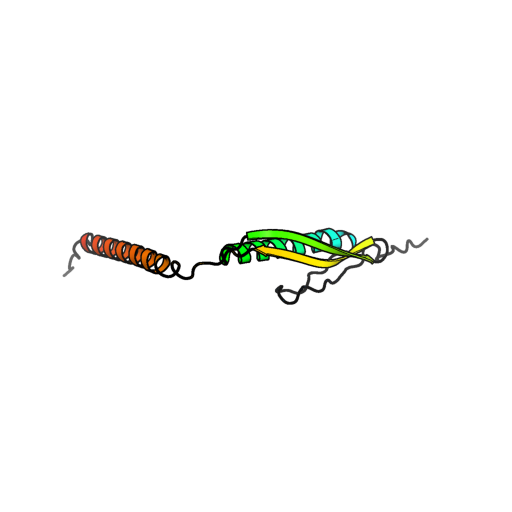OM 965 N N . PRO A 1 124 ? 16.950 25.597 53.455 1.00 56.66 124 PRO A N 1
ATOM 966 C CA . PRO A 1 124 ? 16.711 26.934 53.978 1.00 56.66 124 PRO A CA 1
ATOM 967 C C . PRO A 1 124 ? 17.606 27.949 53.263 1.00 56.66 124 PRO A C 1
ATOM 969 O O . PRO A 1 124 ? 18.829 27.806 53.213 1.00 56.66 124 PRO A O 1
ATOM 972 N N . ILE A 1 125 ? 16.977 28.989 52.710 1.00 60.75 125 ILE A N 1
ATOM 973 C CA . ILE A 1 125 ? 17.665 30.126 52.097 1.00 60.75 125 ILE A CA 1
ATOM 974 C C . ILE A 1 125 ? 18.480 30.804 53.201 1.00 60.75 125 ILE A C 1
ATOM 976 O O . ILE A 1 125 ? 17.919 31.450 54.089 1.00 60.75 125 ILE A O 1
ATOM 980 N N . LYS A 1 126 ? 19.809 30.657 53.160 1.00 56.38 126 LYS A N 1
ATOM 981 C CA . LYS A 1 126 ? 20.704 31.461 53.995 1.00 56.38 126 LYS A CA 1
ATOM 982 C C . LYS A 1 126 ? 20.569 32.914 53.544 1.00 56.38 126 LYS A C 1
ATOM 984 O O . LYS A 1 126 ? 21.013 33.269 52.458 1.00 56.38 126 LYS A O 1
ATOM 989 N N . LYS A 1 127 ? 19.930 33.742 54.372 1.00 53.44 127 LYS A N 1
ATOM 990 C CA . LYS A 1 127 ? 19.953 35.198 54.219 1.00 53.44 127 LYS A CA 1
ATOM 991 C C . LYS A 1 127 ? 21.384 35.669 54.491 1.00 53.44 127 LYS A C 1
ATOM 993 O O . LYS A 1 127 ? 21.822 35.645 55.639 1.00 53.44 127 LYS A O 1
ATOM 998 N N . THR A 1 128 ? 22.121 36.039 53.451 1.00 47.81 128 THR A N 1
ATOM 999 C CA . THR A 1 128 ? 23.367 36.802 53.587 1.00 47.81 128 THR A CA 1
ATOM 1000 C C . THR A 1 128 ? 23.023 38.235 53.986 1.00 47.81 128 THR A C 1
ATOM 1002 O O . THR A 1 128 ? 22.163 38.857 53.362 1.00 47.81 128 THR A 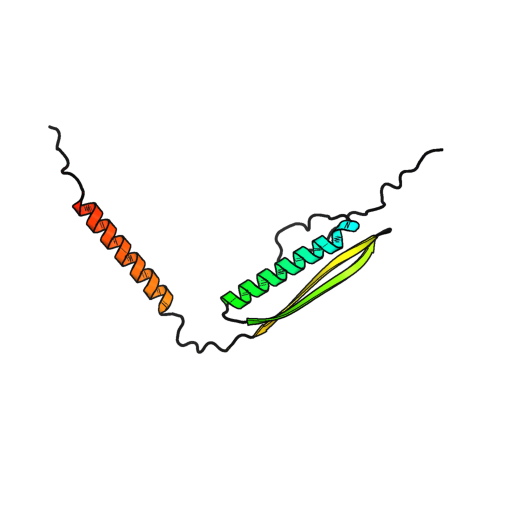O 1
ATOM 1005 N N . LYS A 1 129 ? 23.642 38.684 55.082 1.00 44.97 129 LYS A N 1
ATOM 1006 C CA . LYS A 1 129 ? 23.674 40.076 55.543 1.00 44.97 129 LYS A CA 1
ATOM 1007 C C . LYS A 1 129 ? 24.491 40.937 54.590 1.00 44.97 129 LYS A C 1
ATOM 1009 O O . LYS A 1 129 ? 25.452 40.382 54.013 1.00 44.97 129 LYS A O 1
#

Sequence (129 aa):
MELKTNANLDPVLHYKLDPGEWGSSAPSSAALSIGRVSQYEADNISRFKKEALKKGCYVIQTSVSLNISKQGEYLAATSGKSQVIIYCPKKDQSKKDNNEQSMLSIYDKQINQLKEQKNMHKPPIKKTK

Foldseek 3Di:
DDPPPPPPQWDWAFADDDPPDPDRRPIDTQQCQVVSQVVVLVVVVVVVCVVCVVLVKDWPDKDKDFDWDDDRPHIGGRHMDIDTDIGDDDPPPPPDPPPVVVVVVVVVVVVVVVVVVVVVPDDDPPDDD